Protein AF-A0A1H2DTR5-F1 (afdb_monomer_lite)

pLDDT: mean 83.12, std 17.15, range [42.03, 98.69]

Structure (mmCIF, N/CA/C/O backbone):
data_AF-A0A1H2DTR5-F1
#
_entry.id   AF-A0A1H2DTR5-F1
#
loop_
_atom_site.group_PDB
_atom_site.id
_atom_site.type_symbol
_atom_site.label_atom_id
_atom_site.label_alt_id
_atom_site.label_comp_id
_atom_site.label_asym_id
_atom_site.label_entity_id
_atom_site.label_seq_id
_atom_site.pdbx_PDB_ins_code
_atom_site.Cartn_x
_atom_site.Cartn_y
_atom_site.Cartn_z
_atom_site.occupancy
_atom_site.B_iso_or_equiv
_atom_site.auth_seq_id
_atom_site.auth_comp_id
_atom_site.auth_asym_id
_atom_site.auth_atom_id
_atom_site.pdbx_PDB_model_num
ATOM 1 N N . MET A 1 1 ? 23.077 47.333 -46.681 1.00 59.12 1 MET A N 1
ATOM 2 C CA . MET A 1 1 ? 24.389 46.734 -47.014 1.00 59.12 1 MET A CA 1
ATOM 3 C C . MET A 1 1 ? 24.194 45.247 -47.271 1.00 59.12 1 MET A C 1
ATOM 5 O O . MET A 1 1 ? 23.423 44.649 -46.527 1.00 59.12 1 MET A O 1
ATOM 9 N N . PRO A 1 2 ? 24.810 44.657 -48.309 1.00 68.25 2 PRO A N 1
ATOM 10 C CA . PRO A 1 2 ? 24.741 43.216 -48.535 1.00 68.25 2 PRO A CA 1
ATOM 11 C C . PRO A 1 2 ? 25.511 42.481 -47.428 1.00 68.25 2 PRO A C 1
ATOM 13 O O . PRO A 1 2 ? 26.566 42.941 -46.992 1.00 68.25 2 PRO A O 1
ATOM 16 N N . GLY A 1 3 ? 24.945 41.381 -46.929 1.00 75.56 3 GLY A N 1
ATOM 17 C CA . GLY A 1 3 ? 25.551 40.573 -45.870 1.00 75.56 3 GLY A CA 1
ATOM 18 C C . GLY A 1 3 ? 26.861 39.901 -46.308 1.00 75.56 3 GLY A C 1
ATOM 19 O O . GLY A 1 3 ? 27.175 39.868 -47.499 1.00 75.56 3 GLY A O 1
ATOM 20 N N . PRO A 1 4 ? 27.638 39.359 -45.357 1.00 78.75 4 PRO A N 1
ATOM 21 C CA . PRO A 1 4 ? 28.917 38.726 -45.655 1.00 78.75 4 PRO A CA 1
ATOM 22 C C . PRO A 1 4 ? 28.754 37.547 -46.623 1.00 78.75 4 PRO A C 1
ATOM 24 O O . PRO A 1 4 ? 27.787 36.786 -46.546 1.00 78.75 4 PRO A O 1
ATOM 27 N N . ALA A 1 5 ? 29.727 37.396 -47.526 1.00 75.50 5 ALA A N 1
ATOM 28 C CA . ALA A 1 5 ? 29.725 36.358 -48.548 1.00 75.50 5 ALA A CA 1
ATOM 29 C C . ALA A 1 5 ? 29.658 34.944 -47.924 1.00 75.50 5 ALA A C 1
ATOM 31 O O . ALA A 1 5 ?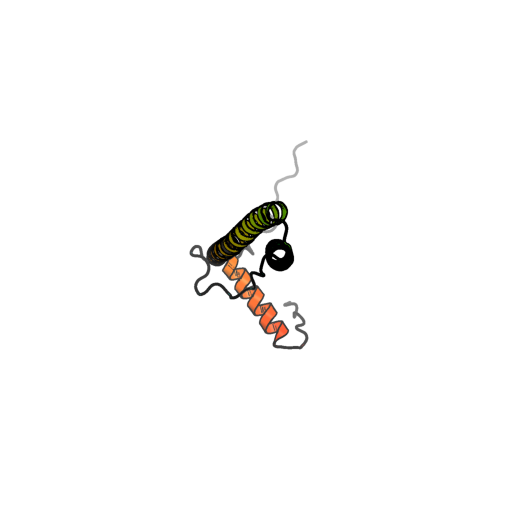 30.338 34.681 -46.923 1.00 75.50 5 ALA A O 1
ATOM 32 N N . PRO A 1 6 ? 28.870 34.013 -48.501 1.00 71.81 6 PRO A N 1
ATOM 33 C CA . PRO A 1 6 ? 28.808 32.633 -48.033 1.00 71.81 6 PRO A CA 1
ATOM 34 C C . PRO A 1 6 ? 30.198 31.990 -48.016 1.00 71.81 6 PRO A C 1
ATOM 36 O O . PRO A 1 6 ? 30.991 32.171 -48.939 1.00 71.81 6 PRO A O 1
ATOM 39 N N . LYS A 1 7 ? 30.500 31.207 -46.974 1.00 71.75 7 LYS A N 1
ATOM 40 C CA . LYS A 1 7 ? 31.777 30.482 -46.881 1.00 71.75 7 LYS A CA 1
ATOM 41 C C . LYS A 1 7 ? 31.950 29.554 -48.087 1.00 71.75 7 LYS A C 1
ATOM 43 O O . LYS A 1 7 ? 31.027 28.817 -48.435 1.00 71.75 7 LYS A O 1
ATOM 48 N N . HIS A 1 8 ? 33.151 29.556 -48.666 1.00 68.50 8 HIS A N 1
ATOM 49 C CA . HIS A 1 8 ? 33.526 28.651 -49.750 1.00 68.50 8 HIS A CA 1
ATOM 50 C C . HIS A 1 8 ? 33.285 27.182 -49.331 1.00 68.50 8 HIS A C 1
ATOM 52 O O . HIS A 1 8 ? 33.569 26.841 -48.176 1.00 68.50 8 HIS A O 1
ATOM 58 N N . PRO A 1 9 ? 32.788 26.295 -50.220 1.00 63.66 9 PRO A N 1
ATOM 59 C CA . PRO A 1 9 ? 32.415 24.921 -49.866 1.00 63.66 9 PRO A CA 1
ATOM 60 C C . PRO A 1 9 ? 33.523 24.126 -49.160 1.00 63.66 9 PRO A C 1
ATOM 62 O O . PRO A 1 9 ? 33.229 23.340 -48.263 1.00 63.66 9 PRO A O 1
ATOM 65 N N . SER A 1 10 ? 34.793 24.379 -49.503 1.00 63.25 10 SER A N 1
ATOM 66 C CA . SER A 1 10 ? 35.964 23.735 -48.883 1.00 63.25 10 SER A CA 1
ATOM 67 C C . SER A 1 10 ? 36.297 24.219 -47.461 1.00 63.25 10 SER A C 1
ATOM 69 O O . SER A 1 10 ? 37.063 23.562 -46.764 1.00 63.25 10 SER A O 1
ATOM 71 N N . VAL A 1 11 ? 35.725 25.346 -47.015 1.00 63.00 11 VAL A N 1
ATOM 72 C CA . VAL A 1 11 ? 35.952 25.976 -45.692 1.00 63.00 11 VAL A CA 1
ATOM 73 C C . VAL A 1 11 ? 34.681 25.924 -44.834 1.00 63.00 11 VAL A C 1
ATOM 75 O O . VAL A 1 11 ? 34.611 26.476 -43.731 1.00 63.00 11 VAL A O 1
ATOM 78 N N . ARG A 1 12 ? 33.628 25.253 -45.316 1.00 59.16 12 ARG A N 1
ATOM 79 C CA . ARG A 1 12 ? 32.417 25.038 -44.530 1.00 59.16 12 ARG A CA 1
ATOM 80 C C . ARG A 1 12 ? 32.784 24.123 -43.361 1.00 59.16 12 ARG A C 1
ATOM 82 O O . ARG A 1 12 ? 32.966 22.921 -43.536 1.00 59.16 12 ARG A O 1
ATOM 89 N N . ALA A 1 13 ? 32.950 24.728 -42.181 1.00 57.19 13 ALA A N 1
ATOM 90 C CA . ALA A 1 13 ? 33.204 24.036 -40.924 1.00 57.19 13 ALA A CA 1
ATOM 91 C C . ALA A 1 13 ? 32.293 22.806 -40.839 1.00 57.19 13 ALA A C 1
ATOM 93 O O . ALA A 1 13 ? 31.097 22.925 -41.114 1.00 57.19 13 ALA A O 1
ATOM 94 N N . ARG A 1 14 ? 32.929 21.655 -40.569 1.00 60.09 14 ARG A N 1
ATOM 95 C CA . ARG A 1 14 ? 32.396 20.284 -40.536 1.00 60.09 14 ARG A CA 1
ATOM 96 C C . ARG A 1 14 ? 30.874 20.250 -40.523 1.00 60.09 14 ARG A C 1
ATOM 98 O O . ARG A 1 14 ? 30.274 20.790 -39.599 1.00 60.09 14 ARG A O 1
ATOM 105 N N . ARG A 1 15 ? 30.281 19.583 -41.525 1.00 60.41 15 ARG A N 1
ATOM 106 C CA . ARG A 1 15 ? 28.850 19.249 -41.590 1.00 60.41 15 ARG A CA 1
ATOM 107 C C . ARG A 1 15 ? 28.377 18.959 -40.169 1.00 60.41 15 ARG A C 1
ATOM 109 O O . ARG A 1 15 ? 28.797 17.956 -39.597 1.00 60.41 15 ARG A O 1
ATOM 116 N N . ASN A 1 16 ? 27.608 19.883 -39.596 1.00 61.34 16 ASN A N 1
ATOM 117 C CA . ASN A 1 16 ? 27.046 19.738 -38.266 1.00 61.34 16 ASN A CA 1
ATOM 118 C C . ASN A 1 16 ? 26.165 18.489 -38.369 1.00 61.34 16 ASN A C 1
ATOM 120 O O . ASN A 1 16 ? 25.102 18.547 -38.982 1.00 61.34 16 ASN A O 1
ATOM 124 N N . ASN A 1 17 ? 26.691 17.326 -37.976 1.00 67.31 17 ASN A N 1
ATOM 125 C CA . ASN A 1 17 ? 25.960 16.072 -38.012 1.00 67.31 17 ASN A CA 1
ATOM 126 C C . ASN A 1 17 ? 25.421 15.891 -36.600 1.00 67.31 17 ASN A C 1
ATOM 128 O O . ASN A 1 17 ? 26.135 15.339 -35.761 1.00 67.31 17 ASN A O 1
ATOM 132 N N . PRO A 1 18 ? 24.201 16.381 -36.317 1.00 69.19 18 PRO A N 1
ATOM 133 C CA . PRO A 1 18 ? 23.655 16.376 -34.966 1.00 69.19 18 PRO A CA 1
ATOM 134 C C . PRO A 1 18 ? 23.527 14.963 -34.393 1.00 69.19 18 PRO A C 1
ATOM 136 O O . PRO A 1 18 ? 23.346 14.827 -33.197 1.00 69.19 18 PRO A O 1
ATOM 139 N N . LYS A 1 19 ? 23.646 13.920 -35.227 1.00 72.50 19 LYS A N 1
ATOM 140 C CA . LYS A 1 19 ? 23.524 12.510 -34.849 1.00 72.50 19 LYS A CA 1
ATOM 141 C C . LYS A 1 19 ? 24.861 11.772 -34.728 1.00 72.50 19 LYS A C 1
ATOM 143 O O . LYS A 1 19 ? 24.848 10.557 -34.576 1.00 72.50 19 LYS A O 1
ATOM 148 N N . LYS A 1 20 ? 26.009 12.456 -34.844 1.00 73.25 20 LYS A N 1
ATOM 149 C CA . LYS A 1 20 ? 27.330 11.801 -34.926 1.00 73.25 20 LYS A CA 1
ATOM 150 C C . LYS A 1 20 ? 27.613 10.857 -33.747 1.00 73.25 20 LYS A C 1
ATOM 152 O O . LYS A 1 20 ? 28.188 9.801 -33.971 1.00 73.25 20 LYS A O 1
ATOM 157 N N . ASP A 1 21 ? 27.154 11.217 -32.552 1.00 79.75 21 ASP A N 1
ATOM 158 C CA . ASP A 1 21 ? 27.395 10.455 -31.320 1.00 79.75 21 ASP A CA 1
ATOM 159 C C . ASP A 1 21 ? 26.093 9.869 -30.738 1.00 79.75 21 ASP A C 1
ATOM 161 O O . ASP A 1 21 ? 26.009 9.548 -29.554 1.00 79.75 21 ASP A O 1
ATOM 165 N N . PHE A 1 22 ? 25.042 9.754 -31.558 1.00 82.69 22 PHE A N 1
ATOM 166 C CA . PHE A 1 22 ? 23.771 9.186 -31.117 1.00 82.69 22 PHE A CA 1
ATOM 167 C C . PHE A 1 22 ? 23.865 7.666 -31.129 1.00 82.69 22 PHE A C 1
ATOM 169 O O . PHE A 1 22 ? 24.146 7.046 -32.155 1.00 82.69 22 PHE A O 1
ATOM 176 N N . ARG A 1 23 ? 23.572 7.061 -29.981 1.00 83.12 23 ARG A N 1
ATOM 177 C CA . ARG A 1 23 ? 23.420 5.617 -29.864 1.00 83.12 23 ARG A CA 1
ATOM 178 C C . ARG A 1 23 ? 22.022 5.211 -30.321 1.00 83.12 23 ARG A C 1
ATOM 180 O O . ARG A 1 23 ? 21.035 5.771 -29.856 1.00 83.12 23 ARG A O 1
ATOM 187 N N . SER A 1 24 ? 21.948 4.225 -31.210 1.00 87.56 24 SER A N 1
ATOM 188 C CA . SER A 1 24 ? 20.680 3.576 -31.558 1.00 87.56 24 SER A CA 1
ATOM 189 C C . SER A 1 24 ? 20.394 2.467 -30.551 1.00 87.56 24 SER A C 1
ATOM 191 O O . SER A 1 24 ? 21.297 1.698 -30.216 1.00 87.56 24 SER A O 1
ATOM 193 N N . LEU A 1 25 ? 19.162 2.416 -30.053 1.00 88.06 25 LEU A N 1
ATOM 194 C CA . LEU A 1 25 ? 18.689 1.366 -29.153 1.00 88.06 25 LEU A CA 1
ATOM 195 C C . LEU A 1 25 ? 17.798 0.388 -29.928 1.00 88.06 25 LEU A C 1
ATOM 197 O O . LEU A 1 25 ? 17.194 0.812 -30.919 1.00 88.06 25 LEU A O 1
ATOM 201 N N . PRO A 1 26 ? 17.719 -0.887 -29.508 1.00 87.62 26 PRO A N 1
ATOM 202 C CA . PRO A 1 26 ? 16.800 -1.856 -30.103 1.00 87.62 26 PRO A CA 1
ATOM 203 C C . PRO A 1 26 ? 15.361 -1.340 -30.042 1.00 87.62 26 PRO A C 1
ATOM 205 O O . PRO A 1 26 ? 14.938 -0.852 -28.996 1.00 87.62 26 PRO A O 1
ATOM 208 N N . SER A 1 27 ? 14.610 -1.430 -31.139 1.00 88.06 27 SER A N 1
ATOM 209 C CA . SER A 1 27 ? 13.206 -0.996 -31.181 1.00 88.06 27 SER A CA 1
ATOM 210 C C . SER A 1 27 ? 12.302 -1.880 -30.330 1.00 88.06 27 SER A C 1
ATOM 212 O O . SER A 1 27 ? 11.321 -1.400 -29.770 1.00 88.06 27 SER A O 1
ATOM 214 N N . GLU A 1 28 ? 12.661 -3.155 -30.224 1.00 87.94 28 GLU A N 1
ATOM 215 C CA . GLU A 1 28 ? 11.939 -4.208 -29.513 1.00 87.94 28 GLU A CA 1
ATOM 216 C C . GLU A 1 28 ? 12.075 -4.069 -27.993 1.00 87.94 28 GLU A C 1
ATOM 218 O O . GLU A 1 28 ? 11.300 -4.665 -27.250 1.00 87.94 28 GLU A O 1
ATOM 223 N N . GLY A 1 29 ? 13.025 -3.251 -27.532 1.00 89.50 29 GLY A N 1
ATOM 224 C CA . GLY A 1 29 ? 13.271 -3.029 -26.119 1.00 89.50 29 GLY A CA 1
ATOM 225 C C . GLY A 1 29 ? 14.358 -3.918 -25.531 1.00 89.50 29 GLY A C 1
ATOM 226 O O . GLY A 1 29 ? 15.234 -4.419 -26.237 1.00 89.50 29 GLY A O 1
ATOM 227 N N . ARG A 1 30 ? 14.338 -4.060 -24.206 1.00 91.12 30 ARG A N 1
ATOM 228 C CA . ARG A 1 30 ? 15.239 -4.961 -23.482 1.00 91.12 30 ARG A CA 1
ATOM 229 C C . ARG A 1 30 ? 14.603 -6.348 -23.369 1.00 91.12 30 ARG A C 1
ATOM 231 O O . ARG A 1 30 ? 13.446 -6.474 -22.984 1.00 91.12 30 ARG A O 1
ATOM 238 N N . GLU A 1 31 ? 15.399 -7.383 -23.615 1.00 86.12 31 GLU A N 1
ATOM 239 C CA . GLU A 1 31 ? 15.007 -8.781 -23.423 1.00 86.12 31 GLU A CA 1
ATOM 240 C C . GLU A 1 31 ? 15.409 -9.320 -22.038 1.00 86.12 31 GLU A C 1
ATOM 242 O O . GLU A 1 31 ? 16.397 -8.893 -21.437 1.00 86.12 31 GLU A O 1
ATOM 247 N N . GLY A 1 32 ? 14.671 -10.322 -21.552 1.00 85.19 32 GLY A N 1
ATOM 248 C CA . GLY A 1 32 ? 14.990 -11.057 -20.326 1.00 85.19 32 GLY A CA 1
ATOM 249 C C . GLY A 1 32 ? 14.267 -10.558 -19.073 1.00 85.19 32 GLY A C 1
ATOM 250 O O . GLY A 1 32 ? 13.449 -9.642 -19.110 1.00 85.19 32 GLY A O 1
ATOM 251 N N . ALA A 1 33 ? 14.553 -11.201 -17.939 1.00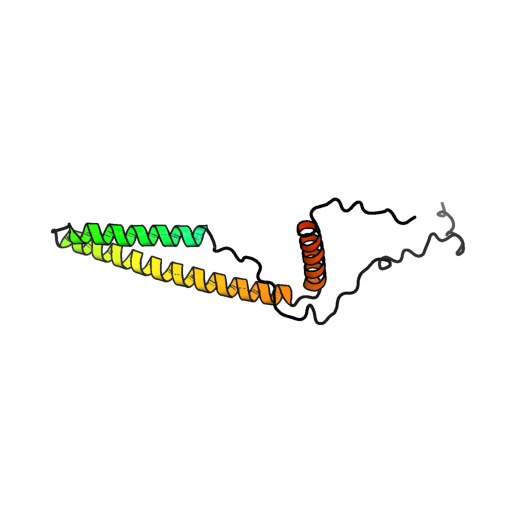 83.81 33 ALA A N 1
ATOM 252 C CA . ALA A 1 33 ? 13.860 -10.932 -16.681 1.00 83.81 33 ALA A CA 1
ATOM 253 C C . ALA A 1 33 ? 14.104 -9.497 -16.197 1.00 83.81 33 ALA A C 1
ATOM 255 O O . ALA A 1 33 ? 15.248 -9.027 -16.177 1.00 83.81 33 ALA A O 1
ATOM 256 N N . THR A 1 34 ? 13.034 -8.804 -15.809 1.00 85.75 34 THR A N 1
ATOM 257 C CA . THR A 1 34 ? 13.100 -7.524 -15.096 1.00 85.75 34 THR A CA 1
ATOM 258 C C . THR A 1 34 ? 13.942 -7.704 -13.833 1.00 85.75 34 THR A C 1
ATOM 260 O O . THR A 1 34 ? 13.745 -8.687 -13.115 1.00 85.75 34 THR A O 1
ATOM 263 N N . PRO A 1 35 ? 14.911 -6.818 -13.554 1.00 84.88 35 PRO A N 1
ATOM 264 C CA . PRO A 1 35 ? 15.749 -6.968 -12.377 1.00 84.88 35 PRO A CA 1
ATOM 265 C C . PRO A 1 35 ? 14.922 -6.902 -11.089 1.00 84.88 35 PRO A C 1
ATOM 267 O O . PRO A 1 35 ? 14.006 -6.084 -10.964 1.00 84.88 35 PRO A O 1
ATOM 270 N N . GLU A 1 36 ? 15.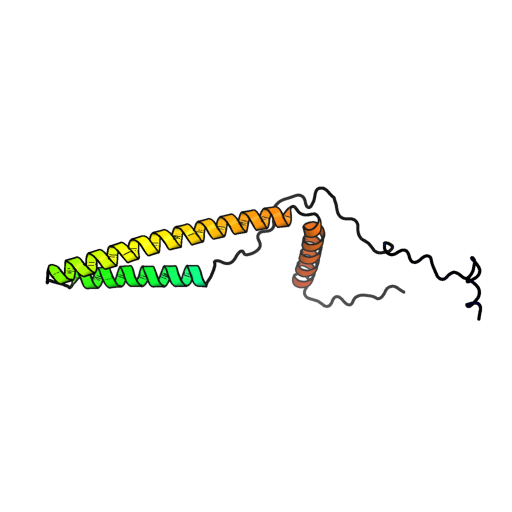322 -7.718 -10.112 1.00 75.75 36 GLU A N 1
ATOM 271 C CA . GLU A 1 36 ? 14.897 -7.612 -8.715 1.00 75.75 36 GLU A CA 1
ATOM 272 C C . GLU A 1 36 ? 15.468 -6.313 -8.124 1.00 75.75 36 GLU A C 1
ATOM 274 O O . GLU A 1 36 ? 16.556 -6.282 -7.549 1.00 75.75 36 GLU A O 1
ATOM 279 N N . TRP A 1 37 ? 14.784 -5.196 -8.351 1.00 67.50 37 TRP A N 1
ATOM 280 C CA . TRP A 1 37 ? 15.094 -3.909 -7.730 1.00 67.50 37 TRP A CA 1
ATOM 281 C C . TRP A 1 37 ? 14.037 -3.611 -6.657 1.00 67.50 37 TRP A C 1
ATOM 283 O O . TRP A 1 37 ? 12.884 -4.006 -6.846 1.00 67.50 37 TRP A O 1
ATOM 293 N N . PRO A 1 38 ? 14.386 -2.981 -5.516 1.00 67.19 38 PRO A N 1
ATOM 294 C CA . PRO A 1 38 ? 13.535 -3.007 -4.339 1.00 67.19 38 PRO A CA 1
ATOM 295 C C . PRO A 1 38 ? 12.408 -1.991 -4.498 1.00 67.19 38 PRO A C 1
ATOM 297 O O . PRO A 1 38 ? 12.582 -0.810 -4.198 1.00 67.19 38 PRO A O 1
ATOM 300 N N . LEU A 1 39 ? 11.249 -2.456 -4.954 1.00 73.56 39 LEU A N 1
ATOM 301 C CA . LEU A 1 39 ? 9.993 -1.768 -4.682 1.00 73.56 39 LEU A CA 1
ATOM 302 C C . LEU A 1 39 ? 9.782 -1.873 -3.171 1.00 73.56 39 LEU A C 1
ATOM 304 O O . LEU A 1 39 ? 9.369 -2.910 -2.649 1.00 73.56 39 LEU A O 1
ATOM 308 N N . LEU A 1 40 ? 10.254 -0.855 -2.452 1.00 84.25 40 LEU A N 1
ATOM 309 C CA . LEU A 1 40 ? 10.058 -0.776 -1.015 1.00 84.25 40 LEU A CA 1
ATOM 310 C C . LEU A 1 40 ? 8.565 -0.572 -0.753 1.00 84.25 40 LEU A C 1
ATOM 312 O O . LEU A 1 40 ? 7.908 0.129 -1.521 1.00 84.25 40 LEU A O 1
ATOM 316 N N . PRO A 1 41 ? 8.026 -1.146 0.330 1.00 85.38 41 PRO A N 1
ATOM 317 C CA . PRO A 1 41 ? 6.640 -0.903 0.688 1.00 85.38 41 PRO A CA 1
ATOM 318 C C . PRO A 1 41 ? 6.404 0.595 0.917 1.00 85.38 41 PRO A C 1
ATOM 320 O O . PRO A 1 41 ? 7.283 1.301 1.425 1.00 85.38 41 PRO A O 1
ATOM 323 N N . ASP A 1 42 ? 5.200 1.071 0.593 1.00 91.25 42 ASP A N 1
ATOM 324 C CA . ASP A 1 42 ? 4.783 2.426 0.948 1.00 91.25 42 ASP A CA 1
ATOM 325 C C . ASP A 1 42 ? 4.786 2.561 2.475 1.00 91.25 42 ASP A C 1
ATOM 327 O O . ASP A 1 42 ? 3.961 1.976 3.187 1.00 91.25 42 ASP A O 1
ATOM 331 N N . VAL A 1 43 ? 5.752 3.331 2.974 1.00 93.56 43 VAL A N 1
ATOM 332 C CA . VAL A 1 43 ? 5.994 3.535 4.404 1.00 93.56 43 VAL A CA 1
ATOM 333 C C . VAL A 1 43 ? 4.775 4.150 5.084 1.00 93.56 43 VAL A C 1
ATOM 335 O O . VAL A 1 43 ? 4.439 3.753 6.198 1.00 93.56 43 VAL A O 1
ATOM 338 N N . ASN A 1 44 ? 4.086 5.081 4.421 1.00 95.81 44 ASN A N 1
ATOM 339 C CA . ASN A 1 44 ? 2.936 5.760 5.005 1.00 95.81 44 ASN A CA 1
ATOM 340 C C . ASN A 1 44 ? 1.732 4.825 5.070 1.00 95.81 44 ASN A C 1
ATOM 342 O O . ASN A 1 44 ? 1.095 4.726 6.118 1.00 95.81 44 ASN A O 1
ATOM 346 N N . ALA A 1 45 ? 1.438 4.113 3.980 1.00 93.69 45 ALA A N 1
ATOM 347 C CA . ALA A 1 45 ? 0.343 3.147 3.961 1.00 93.69 45 ALA A CA 1
ATOM 348 C C . ALA A 1 45 ? 0.573 2.027 4.990 1.00 93.69 45 ALA A C 1
ATOM 350 O O . ALA A 1 45 ? -0.336 1.679 5.746 1.00 93.69 45 ALA A O 1
ATOM 351 N N . SER A 1 46 ? 1.811 1.532 5.083 1.00 95.88 46 SER A N 1
ATOM 352 C CA . SER A 1 46 ? 2.212 0.523 6.068 1.00 95.88 46 SER A CA 1
ATOM 353 C C . SER A 1 46 ? 2.059 1.037 7.502 1.00 95.88 46 SER A C 1
ATOM 355 O O . SER A 1 46 ? 1.470 0.356 8.336 1.00 95.88 46 SER A O 1
ATOM 357 N N . ALA A 1 47 ? 2.516 2.258 7.795 1.00 97.75 47 ALA A N 1
ATOM 358 C CA . ALA A 1 47 ? 2.365 2.859 9.120 1.00 97.75 47 ALA A CA 1
ATOM 359 C C . ALA A 1 47 ? 0.890 3.057 9.503 1.00 97.75 47 ALA A C 1
ATOM 361 O O . ALA A 1 47 ? 0.500 2.771 10.632 1.00 97.75 47 ALA A O 1
ATOM 362 N N . MET A 1 48 ? 0.051 3.500 8.563 1.00 97.88 48 MET A N 1
ATOM 363 C CA . MET A 1 48 ? -1.388 3.653 8.796 1.00 97.88 48 MET A CA 1
ATOM 364 C C . MET A 1 48 ? -2.074 2.314 9.076 1.00 97.88 48 MET A C 1
ATOM 366 O O . MET A 1 48 ? -2.947 2.248 9.943 1.00 97.88 48 MET A O 1
ATOM 370 N N . LEU A 1 49 ? -1.672 1.246 8.380 1.00 98.31 49 LEU A N 1
ATOM 371 C CA . LEU A 1 49 ? -2.165 -0.104 8.644 1.00 98.31 49 LEU A CA 1
ATOM 372 C C . LEU A 1 49 ? -1.805 -0.565 10.062 1.00 98.31 49 LEU A C 1
ATOM 374 O O . LEU A 1 49 ? -2.671 -1.089 10.762 1.00 98.31 49 LEU A O 1
ATOM 378 N N . GLU A 1 50 ? -0.564 -0.349 10.495 1.00 98.31 50 GLU A N 1
ATOM 379 C CA . GLU A 1 50 ? -0.125 -0.705 11.850 1.00 98.31 50 GLU A CA 1
ATOM 380 C C . GLU A 1 50 ? -0.894 0.078 12.920 1.00 98.31 50 GLU A C 1
ATOM 382 O O . GLU A 1 50 ? -1.439 -0.518 13.844 1.00 98.31 50 GLU A O 1
ATOM 387 N N . VAL A 1 51 ? -1.079 1.389 12.739 1.00 98.31 51 VAL A N 1
ATOM 388 C CA . VAL A 1 51 ? -1.890 2.202 13.662 1.00 98.31 51 VAL A CA 1
ATOM 389 C C . VAL A 1 51 ? -3.337 1.698 13.740 1.00 98.31 51 VAL A C 1
ATOM 391 O O . VAL A 1 51 ? -3.924 1.643 14.823 1.00 98.31 51 VAL A O 1
ATOM 394 N N . ALA A 1 52 ? -3.932 1.308 12.610 1.00 98.38 52 ALA A N 1
ATOM 395 C CA . ALA A 1 52 ? -5.284 0.756 12.594 1.00 98.38 52 ALA A CA 1
ATOM 396 C C . ALA A 1 52 ? -5.357 -0.601 13.321 1.00 98.38 52 ALA A C 1
ATOM 398 O O . ALA A 1 52 ? -6.309 -0.843 14.065 1.00 98.38 52 ALA A O 1
ATOM 399 N N . ARG A 1 53 ? -4.340 -1.460 13.167 1.00 98.62 53 ARG A N 1
ATOM 400 C CA . ARG A 1 53 ? -4.215 -2.738 13.893 1.00 98.62 53 ARG A CA 1
ATOM 401 C C . ARG A 1 53 ? -4.079 -2.525 15.401 1.00 98.62 53 ARG A C 1
ATOM 403 O O . ARG A 1 53 ? -4.809 -3.157 16.163 1.00 98.62 53 ARG A O 1
ATOM 410 N N . ASP A 1 54 ? -3.239 -1.586 15.825 1.00 98.69 54 ASP A N 1
ATOM 411 C CA . ASP A 1 54 ? -3.085 -1.222 17.237 1.00 98.69 54 ASP A CA 1
ATOM 412 C C . ASP A 1 54 ? -4.396 -0.697 17.831 1.00 98.69 54 ASP A C 1
ATOM 414 O O . ASP A 1 54 ? -4.746 -0.999 18.979 1.00 98.69 54 ASP A O 1
ATOM 418 N N . ARG A 1 55 ? -5.176 0.055 17.041 1.00 98.50 55 ARG A N 1
ATOM 419 C CA . ARG A 1 55 ? -6.488 0.534 17.482 1.00 98.50 55 ARG A CA 1
ATOM 420 C C . ARG A 1 55 ? -7.496 -0.602 17.627 1.00 98.50 55 ARG A C 1
ATOM 422 O O . ARG A 1 55 ? -8.246 -0.591 18.601 1.00 98.50 55 ARG A O 1
ATOM 429 N N . VAL A 1 56 ? -7.502 -1.570 16.709 1.00 98.62 56 VAL A N 1
ATOM 430 C CA . VAL A 1 56 ? -8.312 -2.797 16.824 1.00 98.62 56 VAL A CA 1
ATOM 431 C C . VAL A 1 56 ? -7.962 -3.546 18.110 1.00 98.62 56 VAL A C 1
ATOM 433 O O . VAL A 1 56 ? -8.861 -3.823 18.901 1.00 98.62 56 VAL A O 1
ATOM 436 N N . ALA A 1 57 ? -6.674 -3.797 18.364 1.00 98.50 57 ALA A N 1
ATOM 437 C CA . ALA A 1 57 ? -6.223 -4.499 19.565 1.00 98.50 57 ALA A CA 1
ATOM 438 C C . ALA A 1 57 ? -6.637 -3.759 20.849 1.00 98.50 57 ALA A C 1
ATOM 440 O O . ALA A 1 57 ? -7.169 -4.358 21.782 1.00 98.50 57 ALA A O 1
ATOM 441 N N . SER A 1 58 ? -6.468 -2.435 20.873 1.00 98.38 58 SER A N 1
ATOM 442 C CA . SER A 1 58 ? -6.861 -1.604 22.017 1.00 98.38 58 SER A CA 1
ATOM 443 C C . SER A 1 58 ? -8.374 -1.655 22.272 1.00 98.38 58 SER A C 1
ATOM 445 O O . SER A 1 58 ? -8.806 -1.845 23.405 1.00 98.38 58 SER A O 1
ATOM 447 N N . LEU A 1 59 ? -9.192 -1.544 21.218 1.00 98.25 59 LEU A N 1
ATOM 448 C CA . LEU A 1 59 ? -10.655 -1.614 21.316 1.00 98.25 59 LEU A CA 1
ATOM 449 C C . LEU A 1 59 ? -11.155 -2.993 21.763 1.00 98.25 59 LEU A C 1
ATOM 451 O O . LEU A 1 59 ? -12.171 -3.067 22.450 1.00 98.25 59 LEU A O 1
ATOM 455 N N . GLN A 1 60 ? -10.465 -4.074 21.387 1.00 98.00 60 GLN A N 1
ATOM 456 C CA . GLN A 1 60 ? -10.775 -5.425 21.864 1.00 98.00 60 GLN A CA 1
ATOM 457 C C . GLN A 1 60 ? -10.572 -5.531 23.380 1.00 98.00 60 GLN A C 1
ATOM 459 O O . GLN A 1 60 ? -11.483 -5.970 24.079 1.00 98.00 60 GLN A O 1
ATOM 464 N N . VAL A 1 61 ? -9.443 -5.033 23.895 1.00 98.31 61 VAL A N 1
ATOM 465 C CA . VAL A 1 61 ? -9.165 -5.002 25.342 1.00 98.31 61 VAL A CA 1
ATOM 466 C C . VAL A 1 61 ? -10.182 -4.132 26.091 1.00 98.31 61 VAL A C 1
ATOM 468 O O . VAL A 1 61 ? -10.731 -4.557 27.107 1.00 98.31 61 VAL A O 1
ATOM 471 N N . GLU A 1 62 ? -10.486 -2.932 25.580 1.00 97.00 62 GLU A N 1
ATOM 472 C CA . GLU A 1 62 ? -11.508 -2.046 26.161 1.00 97.00 62 GLU A CA 1
ATOM 473 C C . GLU A 1 62 ? -12.889 -2.732 26.208 1.00 97.00 62 GLU A C 1
ATOM 475 O O . GLU A 1 62 ? -13.610 -2.627 27.198 1.00 97.00 62 GLU A O 1
ATOM 480 N N . LEU A 1 63 ? -13.262 -3.464 25.151 1.00 97.12 63 LEU A N 1
ATOM 481 C CA . LEU A 1 63 ? -14.551 -4.150 25.060 1.00 97.12 63 LEU A CA 1
ATOM 482 C C . LEU A 1 63 ? -14.690 -5.303 26.065 1.00 97.12 63 LEU A C 1
ATOM 484 O O . LEU A 1 63 ? -15.797 -5.539 26.561 1.00 97.12 63 LEU A O 1
ATOM 488 N N . GLU A 1 64 ? -13.601 -6.026 26.329 1.00 95.62 64 GLU A N 1
ATOM 489 C CA . GLU A 1 64 ? -13.558 -7.124 27.299 1.00 95.62 64 GLU A CA 1
ATOM 490 C C . GLU A 1 64 ? -13.698 -6.631 28.742 1.00 95.62 64 GLU A C 1
ATOM 492 O O . GLU A 1 64 ? -14.381 -7.279 29.534 1.00 95.62 64 GLU A O 1
ATOM 497 N N . GLY A 1 65 ? -13.084 -5.489 29.068 1.00 95.44 65 GLY A N 1
ATOM 498 C CA . GLY A 1 65 ? -13.098 -4.914 30.417 1.00 95.44 65 GLY A CA 1
ATOM 499 C C . GLY A 1 65 ? -14.315 -4.044 30.748 1.00 95.44 65 GLY A C 1
ATOM 500 O O . GLY A 1 65 ? -14.522 -3.711 31.911 1.00 95.44 65 GLY A O 1
ATOM 501 N N . GLU A 1 66 ? -15.104 -3.645 29.753 1.00 97.06 66 GLU A N 1
ATOM 502 C CA . GLU A 1 66 ? -16.333 -2.881 29.970 1.00 97.06 66 GLU A CA 1
ATOM 503 C C . GLU A 1 66 ? -17.455 -3.801 30.478 1.00 97.06 66 GLU A C 1
ATOM 505 O O . GLU A 1 66 ? -17.474 -4.986 30.162 1.00 97.06 66 GLU A O 1
ATOM 510 N N . ASP A 1 67 ? -18.442 -3.267 31.194 1.00 94.75 67 ASP A N 1
ATOM 511 C CA . ASP A 1 67 ? -19.632 -4.008 31.641 1.00 94.75 67 ASP A CA 1
ATOM 512 C C . ASP A 1 67 ? -20.937 -3.333 31.212 1.00 94.75 67 ASP A C 1
ATOM 514 O O . ASP A 1 67 ? -21.938 -4.020 30.974 1.00 94.75 67 ASP A O 1
ATOM 518 N N . ASP A 1 68 ? -20.934 -2.009 31.014 1.00 97.00 68 ASP A N 1
ATOM 519 C CA . ASP A 1 68 ? -22.117 -1.297 30.540 1.00 97.00 68 ASP A CA 1
ATOM 520 C C . ASP A 1 68 ? -22.470 -1.706 29.102 1.00 97.00 68 ASP A C 1
ATOM 522 O O . ASP A 1 68 ? -21.720 -1.498 28.144 1.00 97.00 68 ASP A O 1
ATOM 526 N N . GLY A 1 69 ? -23.675 -2.248 28.916 1.00 96.12 69 GLY A N 1
ATOM 527 C CA . GLY A 1 69 ? -24.145 -2.717 27.613 1.00 96.12 69 GLY A CA 1
ATOM 528 C C . GLY A 1 69 ? -24.208 -1.609 26.556 1.00 96.12 69 GLY A C 1
ATOM 529 O O . GLY A 1 69 ? -23.964 -1.865 25.371 1.00 96.12 69 GLY A O 1
ATOM 530 N N . ARG A 1 70 ? -24.495 -0.361 26.957 1.00 95.69 70 ARG A N 1
ATOM 531 C CA . ARG A 1 70 ? -24.552 0.768 26.016 1.00 95.69 70 ARG A CA 1
ATOM 532 C C . ARG A 1 70 ? -23.143 1.200 25.590 1.00 95.69 70 ARG A C 1
ATOM 534 O O . ARG A 1 70 ? -22.952 1.524 24.413 1.00 95.69 70 ARG A O 1
ATOM 541 N N . ALA A 1 71 ? -22.172 1.194 26.502 1.00 96.00 71 ALA A N 1
ATOM 542 C CA . ALA A 1 71 ? -20.754 1.394 26.208 1.00 96.00 71 ALA A CA 1
ATOM 543 C C . ALA A 1 71 ? -20.197 0.271 25.314 1.00 96.00 71 ALA A C 1
ATOM 545 O O . ALA A 1 71 ? -19.686 0.572 24.232 1.00 96.00 71 ALA A O 1
ATOM 546 N N . LYS A 1 72 ? -20.446 -1.008 25.641 1.00 97.69 72 LYS A N 1
ATOM 547 C CA . LYS A 1 72 ? -20.096 -2.161 24.782 1.00 97.69 72 LYS A CA 1
ATOM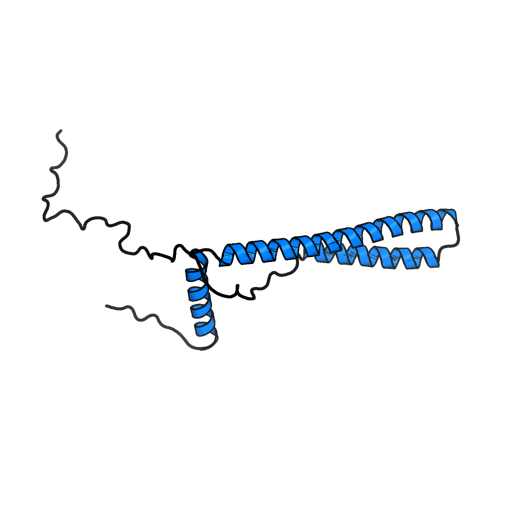 548 C C . LYS A 1 72 ? -20.637 -2.022 23.365 1.00 97.69 72 LYS A C 1
ATOM 550 O O . LYS A 1 72 ? -19.933 -2.276 22.391 1.00 97.69 72 LYS A O 1
ATOM 555 N N . GLY A 1 73 ? -21.890 -1.589 23.222 1.00 97.75 73 GLY A N 1
ATOM 556 C CA . GLY A 1 73 ? -22.505 -1.369 21.912 1.00 97.75 73 GLY A CA 1
ATOM 557 C C . GLY A 1 73 ? -21.851 -0.246 21.093 1.00 97.75 73 GLY A C 1
ATOM 558 O O . GLY A 1 73 ? -21.940 -0.252 19.864 1.00 97.75 73 GLY A O 1
ATOM 559 N N . ARG A 1 74 ? -21.205 0.739 21.732 1.00 97.56 74 ARG A N 1
ATOM 560 C CA . ARG A 1 74 ? -20.391 1.754 21.038 1.00 97.56 74 ARG A CA 1
ATOM 561 C C . ARG A 1 74 ? -19.030 1.185 20.649 1.00 97.56 74 ARG A C 1
ATOM 563 O O . ARG A 1 74 ? -18.707 1.225 19.467 1.00 97.56 74 ARG A O 1
ATOM 570 N N . LEU A 1 75 ? -18.327 0.560 21.594 1.00 98.06 75 LEU A N 1
ATOM 571 C CA . LEU A 1 75 ? -17.020 -0.062 21.366 1.00 98.06 75 LEU A CA 1
ATOM 572 C C . LEU A 1 75 ? -17.063 -1.098 20.237 1.00 98.06 75 LEU A C 1
ATOM 574 O O . LEU A 1 75 ? -16.235 -1.040 19.340 1.00 98.06 75 LEU A O 1
ATOM 578 N N . ARG A 1 76 ? -18.087 -1.963 20.183 1.00 98.00 76 ARG A N 1
ATOM 579 C CA . ARG A 1 76 ? -18.280 -2.919 19.071 1.00 98.00 76 ARG A CA 1
ATOM 580 C C . ARG A 1 76 ? -18.429 -2.242 17.714 1.00 98.00 76 ARG A C 1
ATOM 582 O O . ARG A 1 76 ? -17.899 -2.719 16.721 1.00 98.00 76 ARG A O 1
ATOM 589 N N . ARG A 1 77 ? -19.170 -1.132 17.649 1.00 98.25 77 ARG A N 1
ATOM 590 C CA . ARG A 1 77 ? -19.341 -0.396 16.389 1.00 98.25 77 ARG A CA 1
ATOM 591 C C . ARG A 1 77 ? -18.036 0.249 15.947 1.00 98.25 77 ARG A C 1
ATOM 593 O O . ARG A 1 77 ? -17.758 0.259 14.754 1.00 98.25 77 ARG A O 1
ATOM 600 N N . ASP A 1 78 ? -17.259 0.781 16.882 1.00 98.06 78 ASP A N 1
ATOM 601 C CA . ASP A 1 78 ? -15.969 1.389 16.567 1.00 98.06 78 ASP A CA 1
ATOM 602 C C . ASP A 1 78 ? -14.904 0.336 16.237 1.00 98.06 78 ASP A C 1
ATOM 604 O O . ASP A 1 78 ? -14.117 0.555 15.317 1.00 98.06 78 ASP A O 1
ATOM 608 N N . LEU A 1 79 ? -14.940 -0.831 16.886 1.00 98.38 79 LEU A N 1
ATOM 609 C CA . LEU A 1 79 ? -14.128 -1.996 16.538 1.00 98.38 79 LEU A CA 1
ATOM 610 C C . LEU A 1 79 ? -14.409 -2.432 15.097 1.00 98.38 79 LEU A C 1
ATOM 612 O O . LEU A 1 79 ? -13.495 -2.405 14.280 1.00 98.38 79 LEU A O 1
ATOM 616 N N . ASN A 1 80 ? -15.676 -2.687 14.750 1.00 98.50 80 ASN A N 1
ATOM 617 C CA . ASN A 1 80 ? -16.060 -3.085 13.392 1.00 98.50 80 ASN A CA 1
ATOM 618 C C . ASN A 1 80 ? -15.593 -2.073 12.329 1.00 98.50 80 ASN A C 1
ATOM 620 O O . ASN A 1 80 ? -15.171 -2.459 11.243 1.00 98.50 80 ASN A O 1
ATOM 624 N N . LYS A 1 81 ? -15.652 -0.763 12.616 1.00 98.38 81 LYS A N 1
ATOM 625 C CA . LYS A 1 81 ? -15.137 0.265 11.691 1.00 98.38 81 LYS A CA 1
ATOM 626 C C . LYS A 1 81 ? -13.627 0.147 11.483 1.00 98.38 81 LYS A C 1
ATOM 628 O O . LYS A 1 81 ? -13.170 0.286 10.354 1.00 98.38 81 LYS A O 1
ATOM 633 N N . ASN A 1 82 ? -12.859 -0.071 12.552 1.00 98.38 82 ASN A N 1
ATOM 634 C CA . ASN A 1 82 ? -11.404 -0.191 12.454 1.00 98.38 82 ASN A CA 1
ATOM 635 C C . ASN A 1 82 ? -10.988 -1.520 11.810 1.00 98.38 82 ASN A C 1
ATOM 637 O O . ASN A 1 82 ? -10.044 -1.534 11.032 1.00 98.38 82 ASN A O 1
ATOM 641 N N . GLU A 1 83 ? -11.723 -2.609 12.038 1.00 98.56 83 GLU A N 1
ATOM 642 C CA . GLU A 1 83 ? -11.515 -3.879 11.329 1.00 98.56 83 GLU A CA 1
ATOM 643 C C . GLU A 1 83 ? -11.734 -3.725 9.818 1.00 98.56 83 GLU A C 1
ATOM 645 O O . GLU A 1 83 ? -10.905 -4.169 9.022 1.00 98.56 83 GLU A O 1
ATOM 650 N N . LEU A 1 84 ? -12.800 -3.024 9.410 1.00 98.62 84 LEU A N 1
ATOM 651 C CA . LEU A 1 84 ? -13.025 -2.681 8.002 1.00 98.62 84 LEU A CA 1
ATOM 652 C C . LEU A 1 84 ? -11.895 -1.809 7.438 1.00 98.62 84 LEU A C 1
ATOM 654 O O . LEU A 1 84 ? -11.455 -2.039 6.313 1.00 98.62 84 LEU A O 1
ATOM 658 N N . LEU A 1 85 ? -11.400 -0.840 8.214 1.00 98.19 85 LEU A N 1
ATOM 659 C CA . LEU A 1 85 ? -10.282 0.014 7.808 1.00 98.19 85 LEU A CA 1
ATOM 660 C C . LEU A 1 85 ? -8.987 -0.789 7.614 1.00 98.19 85 LEU A C 1
ATOM 662 O O . LEU A 1 85 ? -8.296 -0.593 6.618 1.00 98.19 85 LEU A O 1
ATOM 666 N N . VAL A 1 86 ? -8.678 -1.720 8.522 1.00 98.69 86 VAL A N 1
ATOM 667 C CA . VAL A 1 86 ? -7.530 -2.633 8.402 1.00 98.69 86 VAL A CA 1
ATOM 668 C C . VAL A 1 86 ? -7.638 -3.462 7.123 1.00 98.69 86 VAL A C 1
ATOM 670 O O . VAL A 1 86 ? -6.676 -3.519 6.357 1.00 98.69 86 VAL A O 1
ATOM 673 N N . ALA A 1 87 ? -8.801 -4.066 6.866 1.00 98.44 87 ALA A N 1
ATOM 674 C CA . ALA A 1 87 ? -9.026 -4.864 5.663 1.00 98.44 87 ALA A CA 1
ATOM 675 C C . ALA A 1 87 ? -8.872 -4.026 4.381 1.00 98.44 87 ALA A C 1
ATOM 677 O O . ALA A 1 87 ? -8.241 -4.462 3.418 1.00 98.44 87 ALA A O 1
ATOM 678 N N . GLN A 1 88 ? -9.396 -2.798 4.383 1.00 98.31 88 GLN A N 1
ATOM 679 C CA . GLN A 1 88 ? -9.261 -1.876 3.260 1.00 98.31 88 GLN A CA 1
ATOM 680 C C . GLN A 1 88 ? -7.797 -1.499 2.998 1.00 98.31 88 GLN A C 1
ATOM 682 O O . GLN A 1 88 ? -7.353 -1.566 1.853 1.00 98.31 88 GLN A O 1
ATOM 687 N N . LEU A 1 89 ? -7.047 -1.109 4.033 1.00 98.06 89 LEU A N 1
ATOM 688 C CA . LEU A 1 89 ? -5.645 -0.706 3.893 1.00 98.06 89 LEU A CA 1
ATOM 689 C C . LEU A 1 89 ? -4.769 -1.864 3.402 1.00 98.06 89 LEU A C 1
ATOM 691 O O . LEU A 1 89 ? -3.916 -1.654 2.544 1.00 98.06 89 LEU A O 1
ATOM 695 N N . GLN A 1 90 ? -5.010 -3.087 3.883 1.00 98.25 90 GLN A N 1
ATOM 696 C CA . GLN A 1 90 ? -4.315 -4.285 3.394 1.00 98.25 90 GLN A CA 1
ATOM 697 C C . GLN A 1 90 ? -4.522 -4.481 1.893 1.00 98.25 90 GLN A C 1
ATOM 699 O O . GLN A 1 90 ? -3.548 -4.603 1.152 1.00 98.25 90 GLN A O 1
ATOM 704 N N . LEU A 1 91 ? -5.781 -4.441 1.447 1.00 98.12 91 LEU A N 1
ATOM 705 C CA . LEU A 1 91 ? -6.116 -4.597 0.035 1.00 98.12 91 LEU A CA 1
ATOM 706 C C . LEU A 1 91 ? -5.490 -3.489 -0.824 1.00 98.12 91 LEU A C 1
ATOM 708 O O . LEU A 1 91 ? -4.980 -3.760 -1.907 1.00 98.12 91 LEU A O 1
ATOM 712 N N . GLN A 1 92 ? -5.510 -2.242 -0.349 1.00 97.12 92 GLN A N 1
ATOM 713 C CA . GLN A 1 92 ? -4.914 -1.116 -1.068 1.00 97.12 92 GLN A CA 1
ATOM 714 C C . GLN A 1 92 ? -3.395 -1.263 -1.220 1.00 97.12 92 GLN A C 1
ATOM 716 O O . GLN A 1 92 ? -2.875 -1.002 -2.302 1.00 97.12 92 GLN A O 1
ATOM 721 N N . ILE A 1 93 ? -2.690 -1.698 -0.170 1.00 96.50 93 ILE A N 1
ATOM 722 C CA . ILE A 1 93 ? -1.238 -1.932 -0.216 1.00 96.50 93 ILE A CA 1
ATOM 723 C C . ILE A 1 93 ? -0.902 -3.042 -1.214 1.00 96.50 93 ILE A C 1
ATOM 725 O O . ILE A 1 93 ? 0.025 -2.887 -2.010 1.00 96.50 93 ILE A O 1
ATOM 729 N N . GLU A 1 94 ? -1.659 -4.140 -1.203 1.00 95.31 94 GLU A N 1
ATOM 730 C CA . GLU A 1 94 ? -1.475 -5.250 -2.144 1.00 95.31 94 GLU A CA 1
ATOM 731 C C . GLU A 1 94 ? -1.681 -4.786 -3.593 1.00 95.31 94 GLU A C 1
ATOM 733 O O . GLU A 1 94 ? -0.783 -4.930 -4.423 1.00 95.31 94 GLU A O 1
ATOM 738 N N . GLN A 1 95 ? -2.804 -4.119 -3.876 1.00 96.44 95 GLN A N 1
ATOM 739 C CA . GLN A 1 95 ? -3.108 -3.586 -5.208 1.00 96.44 95 GLN A CA 1
ATOM 740 C C . GLN A 1 95 ? -2.062 -2.576 -5.694 1.00 96.44 95 GLN A C 1
ATOM 742 O O . GLN A 1 95 ? -1.681 -2.604 -6.864 1.00 96.44 95 GLN A O 1
ATOM 747 N N . ALA A 1 96 ? 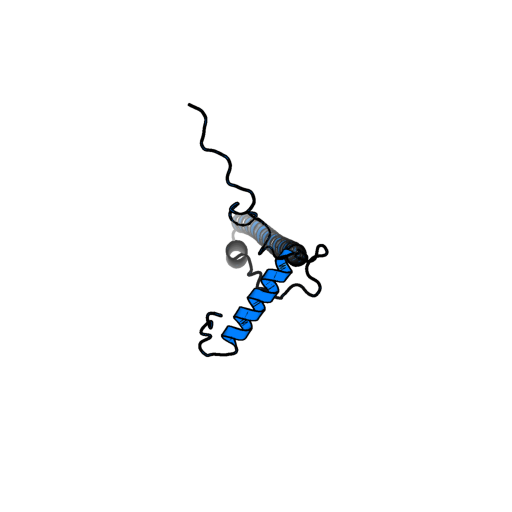-1.587 -1.690 -4.814 1.00 93.88 96 ALA A N 1
ATOM 748 C CA . ALA A 1 96 ? -0.545 -0.724 -5.149 1.00 93.88 96 ALA A CA 1
ATOM 749 C C . ALA A 1 96 ? 0.780 -1.422 -5.477 1.00 93.88 96 ALA A C 1
ATOM 751 O O . ALA A 1 96 ? 1.421 -1.081 -6.469 1.00 93.88 96 ALA A O 1
ATOM 752 N N . THR A 1 97 ? 1.149 -2.437 -4.693 1.00 91.94 97 THR A N 1
ATOM 753 C CA . THR A 1 97 ? 2.368 -3.227 -4.911 1.00 91.94 97 THR A CA 1
ATOM 754 C C . THR A 1 97 ? 2.324 -3.952 -6.256 1.00 91.94 97 THR A C 1
ATOM 756 O O . THR A 1 97 ? 3.309 -3.960 -6.995 1.00 91.94 97 THR A O 1
ATOM 759 N N . ASP A 1 98 ? 1.187 -4.551 -6.605 1.00 92.75 98 ASP A N 1
ATOM 760 C CA . ASP A 1 98 ? 1.034 -5.261 -7.875 1.00 92.75 98 ASP A CA 1
ATOM 761 C C . ASP A 1 98 ? 1.014 -4.309 -9.075 1.00 92.75 98 ASP A C 1
ATOM 763 O O . ASP A 1 98 ? 1.655 -4.585 -10.093 1.00 92.75 98 ASP A O 1
ATOM 767 N N . ALA A 1 99 ? 0.353 -3.156 -8.944 1.00 93.00 99 ALA A N 1
ATOM 768 C CA . ALA A 1 99 ? 0.382 -2.113 -9.964 1.00 93.00 99 ALA A CA 1
ATOM 769 C C . ALA A 1 99 ? 1.805 -1.577 -10.182 1.00 93.00 99 ALA A C 1
ATOM 771 O O . ALA A 1 99 ? 2.231 -1.401 -11.323 1.00 93.00 99 ALA A O 1
ATOM 772 N N . GLU A 1 100 ? 2.568 -1.364 -9.109 1.00 92.06 100 GLU A N 1
ATOM 773 C CA . GLU A 1 100 ? 3.953 -0.907 -9.195 1.00 92.06 100 GLU A CA 1
ATOM 774 C C . GLU A 1 100 ? 4.852 -1.948 -9.873 1.00 92.06 100 GLU A C 1
ATOM 776 O O . GLU A 1 100 ? 5.637 -1.600 -10.754 1.00 92.06 100 GLU A O 1
ATOM 781 N N . LYS A 1 101 ? 4.691 -3.239 -9.550 1.00 90.44 101 LYS A N 1
ATOM 782 C CA . LYS A 1 101 ? 5.404 -4.329 -10.239 1.00 90.44 101 LYS A CA 1
ATOM 783 C C . LYS A 1 101 ? 5.081 -4.382 -11.729 1.00 90.44 101 LYS A C 1
ATOM 785 O O . LYS A 1 101 ? 5.993 -4.585 -12.529 1.00 90.44 101 LYS A O 1
ATOM 790 N N . ALA A 1 102 ? 3.815 -4.201 -12.102 1.00 92.00 102 ALA A N 1
ATOM 791 C CA . ALA A 1 102 ? 3.403 -4.173 -13.502 1.00 92.00 102 ALA A CA 1
ATOM 792 C C . ALA A 1 102 ? 4.034 -2.982 -14.241 1.00 92.00 102 ALA A C 1
ATOM 794 O O . ALA A 1 102 ? 4.676 -3.169 -15.272 1.00 92.00 102 ALA A O 1
ATOM 795 N N . LEU A 1 103 ? 3.962 -1.780 -13.659 1.00 92.38 103 LEU A N 1
ATOM 796 C CA . LEU A 1 103 ? 4.613 -0.585 -14.206 1.00 92.38 103 LEU A CA 1
ATOM 797 C C . LEU A 1 103 ? 6.130 -0.757 -14.317 1.00 92.38 103 LEU A C 1
ATOM 799 O O . LEU A 1 103 ? 6.739 -0.306 -15.285 1.00 92.38 103 LEU A O 1
ATOM 803 N N . TRP A 1 104 ? 6.750 -1.421 -13.342 1.00 91.69 104 TRP A N 1
ATOM 804 C CA . TRP A 1 104 ? 8.172 -1.730 -13.371 1.00 91.69 104 TRP A CA 1
ATOM 805 C C . TRP A 1 104 ? 8.516 -2.698 -14.504 1.00 91.69 104 TRP A C 1
ATOM 807 O O . TRP A 1 104 ? 9.492 -2.477 -15.219 1.00 91.69 104 TRP A O 1
ATOM 817 N N . ALA A 1 105 ? 7.707 -3.737 -14.718 1.00 90.94 105 ALA A N 1
ATOM 818 C CA . ALA A 1 105 ? 7.886 -4.659 -15.833 1.00 90.94 105 ALA A CA 1
ATOM 819 C C . ALA A 1 105 ? 7.774 -3.943 -17.190 1.00 90.94 105 ALA A C 1
ATOM 821 O O . ALA A 1 10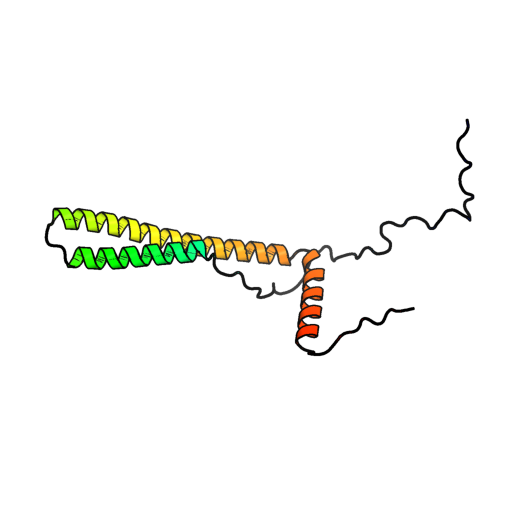5 ? 8.668 -4.094 -18.024 1.00 90.94 105 ALA A O 1
ATOM 822 N N . ASP A 1 106 ? 6.754 -3.101 -17.367 1.00 92.31 106 ASP A N 1
ATOM 823 C CA . ASP A 1 106 ? 6.552 -2.309 -18.587 1.00 92.31 106 ASP A CA 1
ATOM 824 C C . ASP A 1 106 ? 7.697 -1.314 -18.820 1.00 92.31 106 ASP A C 1
ATOM 826 O O . ASP A 1 106 ? 8.178 -1.126 -19.937 1.00 92.31 106 ASP A O 1
ATOM 830 N N . LEU A 1 107 ? 8.192 -0.680 -17.755 1.00 91.94 107 LEU A N 1
ATOM 831 C CA . LEU A 1 107 ? 9.324 0.236 -17.841 1.00 91.94 107 LEU A CA 1
ATOM 832 C C . LEU A 1 107 ? 10.595 -0.487 -18.312 1.00 91.94 107 LEU A C 1
ATOM 834 O O . LEU A 1 107 ? 11.348 0.037 -19.141 1.00 91.94 107 LEU A O 1
ATOM 838 N N . TRP A 1 108 ? 10.830 -1.697 -17.804 1.00 92.00 108 TRP A N 1
ATOM 839 C CA . TRP A 1 108 ? 11.997 -2.505 -18.150 1.00 92.00 108 TRP A CA 1
ATOM 840 C C . TRP A 1 108 ? 11.903 -3.210 -19.496 1.00 92.00 108 TRP A C 1
ATOM 842 O O . TRP A 1 108 ? 12.939 -3.661 -19.979 1.00 92.00 108 TRP A O 1
ATOM 852 N N . SER A 1 109 ? 10.734 -3.251 -20.137 1.00 92.44 109 SER A N 1
ATOM 853 C CA . SER A 1 109 ? 10.615 -3.692 -21.528 1.00 92.44 109 SER A CA 1
ATOM 854 C C . SER A 1 109 ? 10.973 -2.588 -22.529 1.00 92.44 109 SER A C 1
ATOM 856 O O . SER A 1 109 ? 11.050 -2.849 -23.724 1.00 92.44 109 SER A O 1
ATOM 858 N N . THR A 1 110 ? 11.209 -1.345 -22.092 1.00 93.88 110 THR A N 1
ATOM 859 C CA . THR A 1 110 ? 11.526 -0.238 -23.009 1.00 93.88 110 THR A CA 1
ATOM 860 C C . THR A 1 110 ? 12.962 -0.304 -23.559 1.00 93.88 110 THR A C 1
ATOM 862 O O . THR A 1 110 ? 13.870 -0.791 -22.882 1.00 93.88 110 THR A O 1
ATOM 865 N N . PRO A 1 111 ? 13.239 0.273 -24.749 1.00 92.94 111 PRO A N 1
ATOM 866 C CA . PRO A 1 111 ? 14.603 0.389 -25.286 1.00 92.94 111 PRO A CA 1
ATOM 867 C C . PRO A 1 111 ? 15.584 1.088 -24.341 1.00 92.94 111 PRO A C 1
ATOM 869 O O . PRO A 1 111 ? 16.772 0.767 -24.305 1.00 92.94 111 PRO A O 1
ATOM 872 N N . GLN A 1 112 ? 15.082 2.034 -23.544 1.00 91.38 112 GLN A N 1
ATOM 873 C CA . GLN A 1 112 ? 15.874 2.796 -22.584 1.00 91.38 112 GLN A CA 1
ATOM 874 C C . GLN A 1 112 ? 16.466 1.905 -21.479 1.00 91.38 112 GLN A C 1
ATOM 876 O O . GLN A 1 112 ? 17.576 2.174 -21.007 1.00 91.38 112 GLN A O 1
ATOM 881 N N . ALA A 1 113 ? 15.779 0.819 -21.116 1.00 91.38 113 ALA A N 1
ATOM 882 C CA . ALA A 1 113 ? 16.222 -0.121 -20.093 1.00 91.38 113 ALA A CA 1
ATOM 883 C C . ALA A 1 113 ? 17.549 -0.817 -20.440 1.00 91.38 113 ALA A C 1
ATOM 885 O O . ALA A 1 113 ? 18.322 -1.141 -19.538 1.00 91.38 113 ALA A O 1
ATOM 886 N N . VAL A 1 114 ? 17.879 -0.948 -21.733 1.00 89.69 114 VAL A N 1
ATOM 887 C CA . VAL A 1 114 ? 19.175 -1.475 -22.204 1.00 89.69 114 VAL A CA 1
ATOM 888 C C . VAL A 1 114 ? 20.340 -0.618 -21.693 1.00 89.69 114 VAL A C 1
ATOM 890 O O . VAL A 1 114 ? 21.352 -1.138 -21.227 1.00 89.69 114 VAL A O 1
ATOM 893 N N . ILE A 1 115 ? 20.191 0.712 -21.715 1.00 89.75 115 ILE A N 1
ATOM 894 C CA . ILE A 1 115 ? 21.222 1.634 -21.210 1.00 89.75 115 ILE A CA 1
ATOM 895 C C . ILE A 1 115 ? 21.345 1.522 -19.685 1.00 89.75 115 ILE A C 1
ATOM 897 O O . ILE A 1 115 ? 22.452 1.571 -19.134 1.00 89.75 115 ILE A O 1
ATOM 901 N N . TRP A 1 116 ? 20.215 1.405 -18.985 1.00 88.62 116 TRP A N 1
ATOM 902 C CA . TRP A 1 116 ? 20.211 1.288 -17.529 1.00 88.62 116 TRP A CA 1
ATOM 903 C C . TRP A 1 116 ? 20.871 -0.006 -17.065 1.00 88.62 116 TRP A C 1
ATOM 905 O O . TRP A 1 116 ? 21.687 0.041 -16.148 1.00 88.62 116 TRP A O 1
ATOM 915 N N . GLU A 1 117 ? 20.604 -1.133 -17.724 1.00 86.12 117 GLU A N 1
ATOM 916 C CA . GLU A 1 117 ? 21.229 -2.418 -17.404 1.00 86.12 117 GLU A CA 1
ATOM 917 C C . GLU A 1 117 ? 22.757 -2.369 -17.521 1.00 86.12 117 GLU A C 1
ATOM 919 O O . GLU A 1 117 ? 23.475 -2.798 -16.613 1.00 86.12 117 GLU A O 1
ATOM 924 N N . GLU A 1 118 ? 23.274 -1.779 -18.598 1.00 84.31 118 GLU A N 1
ATOM 925 C CA . GLU A 1 118 ? 24.715 -1.590 -18.777 1.00 84.31 118 GLU A CA 1
ATOM 926 C C . GLU A 1 118 ? 25.316 -0.700 -17.686 1.00 84.31 118 GLU A C 1
ATOM 928 O O . GLU A 1 118 ? 26.374 -1.009 -17.132 1.00 84.31 118 GLU A O 1
ATOM 933 N N . SER A 1 119 ? 24.616 0.378 -17.330 1.00 79.81 119 SER A N 1
ATOM 934 C CA . SER A 1 119 ? 25.042 1.307 -16.281 1.00 79.81 119 SER A CA 1
ATOM 935 C C . SER A 1 119 ? 25.074 0.629 -14.907 1.00 79.81 119 SER A C 1
ATOM 937 O O . SER A 1 119 ? 26.051 0.772 -14.167 1.00 79.81 119 SER A O 1
ATOM 939 N N . ILE A 1 120 ? 24.051 -0.169 -14.582 1.00 74.06 120 ILE A N 1
ATOM 940 C CA . ILE A 1 120 ? 23.991 -0.978 -13.357 1.00 74.06 120 ILE A CA 1
ATOM 941 C C . ILE A 1 120 ? 25.148 -1.976 -13.332 1.00 74.06 120 ILE A C 1
ATOM 943 O O . ILE A 1 120 ? 25.818 -2.111 -12.307 1.00 74.06 120 ILE A O 1
ATOM 947 N N . ARG A 1 121 ? 25.438 -2.643 -14.456 1.00 65.38 121 ARG A N 1
ATOM 948 C CA . ARG A 1 121 ? 26.559 -3.586 -14.566 1.00 65.38 121 ARG A CA 1
ATOM 949 C C . ARG A 1 121 ? 27.897 -2.905 -14.289 1.00 65.38 121 ARG A C 1
ATOM 951 O O . ARG A 1 121 ? 28.707 -3.454 -13.547 1.00 65.38 121 ARG A O 1
ATOM 958 N N . ILE A 1 122 ? 28.111 -1.702 -14.823 1.00 65.31 122 ILE A N 1
ATOM 959 C CA . ILE A 1 122 ? 29.328 -0.909 -14.593 1.00 65.31 122 ILE A CA 1
ATOM 960 C C . ILE A 1 122 ? 29.471 -0.537 -13.113 1.00 65.31 122 ILE A C 1
ATOM 962 O O . ILE A 1 122 ? 30.550 -0.702 -12.544 1.00 65.31 122 ILE A O 1
ATOM 966 N N . VAL A 1 123 ? 28.395 -0.079 -12.464 1.00 62.53 123 VAL A N 1
ATOM 967 C CA . VAL A 1 123 ? 28.415 0.253 -11.029 1.00 62.53 123 VAL A CA 1
ATOM 968 C C . VAL A 1 123 ? 28.658 -0.996 -10.177 1.00 62.53 123 VAL A C 1
ATOM 970 O O . VAL A 1 123 ? 29.467 -0.958 -9.252 1.00 62.53 123 VAL A O 1
ATOM 973 N N . ARG A 1 124 ? 28.023 -2.126 -10.508 1.00 59.56 124 ARG A N 1
ATOM 974 C CA . ARG A 1 124 ? 28.182 -3.394 -9.780 1.00 59.56 124 ARG A CA 1
ATOM 975 C C . ARG A 1 124 ? 29.598 -3.955 -9.911 1.00 59.56 124 ARG A C 1
ATOM 977 O O . ARG A 1 124 ? 30.177 -4.349 -8.905 1.00 59.56 124 ARG A O 1
ATOM 984 N N . LEU A 1 125 ? 30.185 -3.917 -11.109 1.00 57.19 125 LEU A N 1
ATOM 985 C CA . LEU A 1 125 ? 31.584 -4.295 -11.345 1.00 57.19 125 LEU A CA 1
ATOM 986 C C . LEU A 1 125 ? 32.554 -3.362 -10.610 1.00 57.19 125 LEU A C 1
ATOM 988 O O . LEU A 1 125 ? 33.507 -3.830 -9.995 1.00 57.19 125 LEU A O 1
ATOM 992 N N . ARG A 1 126 ? 32.284 -2.053 -10.602 1.00 51.41 126 ARG A N 1
ATOM 993 C CA . ARG A 1 126 ? 33.083 -1.063 -9.865 1.00 51.41 126 ARG A CA 1
ATOM 994 C C . ARG A 1 126 ? 33.011 -1.250 -8.345 1.00 51.41 126 ARG A C 1
ATOM 996 O O . ARG A 1 126 ? 34.000 -0.996 -7.667 1.00 51.41 126 ARG A O 1
ATOM 1003 N N . ASN A 1 127 ? 31.872 -1.694 -7.817 1.00 54.75 127 ASN A N 1
ATOM 1004 C CA . ASN A 1 127 ? 31.708 -1.977 -6.390 1.00 54.75 127 ASN A CA 1
ATOM 1005 C C . ASN A 1 127 ? 32.260 -3.360 -5.995 1.00 54.75 127 ASN A C 1
ATOM 1007 O O . ASN A 1 127 ? 32.726 -3.516 -4.871 1.00 54.75 127 ASN A O 1
ATOM 1011 N N . MET A 1 128 ? 32.252 -4.347 -6.900 1.00 43.00 128 MET A N 1
ATOM 1012 C CA . MET A 1 128 ? 32.868 -5.664 -6.676 1.00 43.00 128 MET A CA 1
ATOM 1013 C C . MET A 1 128 ? 34.400 -5.634 -6.787 1.00 43.00 128 MET A C 1
ATOM 1015 O O . MET A 1 128 ? 35.086 -6.308 -6.025 1.00 43.00 128 MET A O 1
ATOM 1019 N N . CYS A 1 129 ? 34.957 -4.831 -7.695 1.00 44.09 129 CYS A N 1
ATOM 1020 C CA . CYS A 1 129 ? 36.394 -4.599 -7.812 1.00 44.09 129 CYS A CA 1
ATOM 1021 C C . CYS A 1 129 ? 36.783 -3.360 -6.994 1.00 44.09 129 CYS A C 1
ATOM 1023 O O . CYS A 1 129 ? 36.970 -2.279 -7.549 1.00 44.09 129 CYS A O 1
ATOM 1025 N N . GLY A 1 130 ? 36.879 -3.489 -5.669 1.00 49.69 130 GLY A N 1
ATOM 1026 C CA . GLY A 1 130 ? 37.309 -2.398 -4.790 1.00 49.69 130 GLY A CA 1
ATOM 1027 C C . GLY A 1 130 ? 38.695 -1.850 -5.159 1.00 49.69 130 GLY A C 1
ATOM 1028 O O . GLY A 1 130 ? 39.707 -2.334 -4.666 1.00 49.69 130 GLY A O 1
ATOM 1029 N N . GLY A 1 131 ? 38.765 -0.830 -6.020 1.00 48.62 131 GLY A N 1
ATOM 1030 C CA . GLY A 1 131 ? 40.033 -0.192 -6.375 1.00 48.62 131 GLY A CA 1
ATOM 1031 C C . GLY A 1 131 ? 39.986 0.658 -7.644 1.00 48.62 131 GLY A C 1
ATOM 1032 O O . GLY A 1 131 ? 39.965 0.132 -8.746 1.00 48.62 131 GLY A O 1
ATOM 1033 N N . ARG A 1 132 ? 40.005 1.987 -7.457 1.00 48.97 132 ARG A N 1
ATOM 1034 C CA . ARG A 1 132 ? 40.401 3.055 -8.406 1.00 48.97 132 ARG A CA 1
ATOM 1035 C C . ARG A 1 132 ? 40.407 2.684 -9.902 1.00 48.97 132 ARG A C 1
ATOM 1037 O O . ARG A 1 132 ? 41.442 2.332 -10.458 1.00 48.97 132 ARG A O 1
ATOM 1044 N N . PHE A 1 133 ? 39.291 2.938 -10.581 1.00 45.78 133 PHE A N 1
ATOM 1045 C CA . PHE A 1 133 ? 39.294 3.123 -12.032 1.00 45.78 133 PHE A CA 1
ATOM 1046 C C . PHE A 1 133 ? 39.663 4.580 -12.349 1.00 45.78 133 PHE A C 1
ATOM 1048 O O . PHE A 1 133 ? 38.860 5.489 -12.134 1.00 45.78 133 PHE A O 1
ATOM 1055 N N . VAL A 1 134 ? 40.893 4.813 -12.813 1.00 48.62 134 VAL A N 1
ATOM 1056 C CA . VAL A 1 134 ? 41.296 6.085 -13.432 1.00 48.62 134 VAL A CA 1
ATOM 1057 C C . VAL A 1 134 ? 40.954 5.974 -14.919 1.00 48.62 134 VAL A C 1
ATOM 1059 O O . VAL A 1 134 ? 41.516 5.104 -15.585 1.00 48.62 134 VAL A O 1
ATOM 1062 N N . PRO A 1 135 ? 40.045 6.798 -15.471 1.00 42.41 135 PRO A N 1
ATOM 1063 C CA . PRO A 1 135 ? 39.771 6.755 -16.897 1.00 42.41 135 PRO A CA 1
ATOM 1064 C C . PRO A 1 135 ? 41.001 7.288 -17.640 1.00 42.41 135 PRO A C 1
ATOM 1066 O O . PRO A 1 135 ? 41.323 8.475 -17.565 1.00 42.41 135 PRO A O 1
ATOM 1069 N N . SER A 1 136 ? 41.704 6.396 -18.338 1.00 42.03 136 SER A N 1
ATOM 1070 C CA . SER A 1 136 ? 42.750 6.778 -19.284 1.00 42.03 136 SER A CA 1
ATOM 1071 C C . SER A 1 136 ? 42.108 7.601 -20.400 1.00 42.03 136 SER A C 1
ATOM 1073 O O . SER A 1 136 ? 41.251 7.105 -21.134 1.00 42.03 136 SER A O 1
ATOM 1075 N N . ARG A 1 137 ? 42.482 8.881 -20.496 1.00 45.00 137 ARG A N 1
ATOM 1076 C CA . ARG A 1 137 ? 42.173 9.712 -21.661 1.00 45.00 137 ARG A CA 1
ATOM 1077 C C . ARG A 1 137 ? 42.882 9.089 -22.860 1.00 45.00 137 ARG A C 1
ATOM 1079 O O . ARG A 1 137 ? 44.107 9.124 -22.925 1.00 45.00 137 ARG A O 1
ATOM 1086 N N . ALA A 1 138 ? 42.112 8.529 -23.786 1.00 43.28 138 ALA A N 1
ATOM 1087 C CA . ALA A 1 138 ? 42.615 8.227 -25.115 1.00 43.28 138 ALA A CA 1
ATOM 1088 C C . ALA A 1 138 ? 42.993 9.550 -25.804 1.00 43.28 138 ALA A C 1
ATOM 1090 O O . ALA A 1 138 ? 42.208 10.501 -25.803 1.00 43.28 138 ALA A O 1
ATOM 1091 N N . THR A 1 139 ? 44.231 9.583 -26.291 1.00 44.06 139 THR A N 1
ATOM 1092 C CA . THR A 1 139 ? 44.859 10.604 -27.144 1.00 44.06 139 THR A CA 1
ATOM 1093 C C . THR A 1 139 ? 44.051 10.931 -28.387 1.00 44.06 139 THR A C 1
ATOM 1095 O O . THR A 1 139 ? 43.530 9.969 -28.996 1.00 44.06 139 THR A O 1
#

Radius of gyration: 30.88 Å; chains: 1; bounding box: 69×58×82 Å

Sequence (139 aa):
MPGPAPKHPSVRARRNNPKKDFRSLPSEGREGATPEWPLLPDVNASAMLEVARDRVASLQVELEGEDDGRAKGRLRRDLNKNELLVAQLQLQIEQATDAEKALWADLWSTPQAVIWEESIRIVRLRNMCGGRFVPSRAT

Foldseek 3Di:
DDDDDDDDPVPPPPDPPVCPPPDDFDQQADDDDQDPDDPDQDPVLVVVLVVLVVLLVVLVVVLVPDDDPVVNVVSVVVNVVSVVVNVVSVVVRVVVVVVVVVVSVVVRSHSVVVVVVVVVVVVVVCVVPPDDDDDPPDD

Organism: NCBI:txid158898

Secondary structure (DSSP, 8-state):
-PPPPPPPGGGS-S---TTTTPPPPPTT---SPPP-------HHHHHHHHHHHHHHHHHHHHHHH---HHHHHHHHHHHHHHHHHHHHHHHHHHHHHHHHHHHHHHHHTSTHHHHHHHHHHHHHHHHHS-S--------